Protein AF-A0A821QNG4-F1 (afdb_monomer_lite)

Secondary structure (DSSP, 8-state):
----------TT-PPPP------S---PPP-------TT-S--SSPPP--SPBPHHHHBTTGGGSPB-HHHHHHHHHTT--B-HHHHHHHHHHHHHHHHHS-SS--PPSSPPP----TT-GGG-

Foldseek 3Di:
DDDDDDDDDDPDPDDDDDDDDDDDDPPPPDPQPPPDDPDDPDPPDDAARPDAQEQVNQAVVGLVGDGDVVSVLVNVVSVHHHDPVRVVSVVVVVVVVVVVDDPDDDDDPPDDDDDDPPPVSVVD

Sequence (124 aa):
MDSNIQWYFNPYDQVQPLRQNENPQQYQPIPVVSQPPSNRVCEDIPYPIVHKLLLNDLFDFGYEGAPNIDRLVYHLNNEGRLAEETWRHLLSQAKIIFCQEPNIIFLPRGCTIVGDIHGQYYDL

Structure (mmCIF, N/CA/C/O backbone):
data_AF-A0A821QNG4-F1
#
_entry.id   AF-A0A821QNG4-F1
#
loop_
_atom_site.group_PDB
_atom_site.id
_atom_site.type_symbol
_atom_site.label_atom_id
_atom_site.label_alt_id
_atom_site.label_comp_id
_atom_site.label_asym_id
_atom_site.label_entity_id
_atom_site.label_seq_id
_atom_site.pdbx_PDB_ins_code
_atom_site.Cartn_x
_atom_site.Cartn_y
_atom_site.Cartn_z
_atom_site.occupancy
_atom_site.B_iso_or_equiv
_atom_site.auth_seq_id
_atom_site.auth_comp_id
_atom_site.auth_asym_id
_atom_site.auth_atom_id
_atom_site.pdbx_PDB_model_num
ATOM 1 N N . MET A 1 1 ? -38.079 -6.258 -34.630 1.00 38.28 1 MET A N 1
ATOM 2 C CA . MET A 1 1 ? -37.372 -6.181 -35.920 1.00 38.28 1 MET A CA 1
ATOM 3 C C . MET A 1 1 ? -35.939 -5.898 -35.573 1.00 38.28 1 MET A C 1
ATOM 5 O O . MET A 1 1 ? -35.620 -4.796 -35.148 1.00 38.28 1 MET A O 1
ATOM 9 N N . ASP A 1 2 ? -35.165 -6.970 -35.582 1.00 38.41 2 ASP A N 1
ATOM 10 C CA . ASP A 1 2 ? -33.782 -7.002 -35.152 1.00 38.41 2 ASP A CA 1
ATOM 11 C C . ASP A 1 2 ? -32.907 -6.164 -36.073 1.00 38.41 2 ASP A C 1
ATOM 13 O O . ASP A 1 2 ? -33.009 -6.245 -37.296 1.00 38.41 2 ASP A O 1
ATOM 17 N N . SER A 1 3 ? -31.978 -5.434 -35.474 1.00 38.03 3 SER A N 1
ATOM 18 C CA . SER A 1 3 ? -30.745 -5.071 -36.155 1.00 38.03 3 SER A CA 1
ATOM 19 C C . SER A 1 3 ? -29.614 -5.070 -35.137 1.00 38.03 3 SER A C 1
ATOM 21 O O . SER A 1 3 ? -29.418 -4.119 -34.384 1.00 38.03 3 SER A O 1
ATOM 23 N N . ASN A 1 4 ? -28.930 -6.217 -35.123 1.00 40.50 4 ASN A N 1
ATOM 24 C CA . ASN A 1 4 ? -27.607 -6.471 -34.569 1.00 40.50 4 ASN A CA 1
ATOM 25 C C . ASN A 1 4 ? -26.683 -5.255 -34.706 1.00 40.50 4 ASN A C 1
ATOM 27 O O . ASN A 1 4 ? -26.323 -4.884 -35.822 1.00 40.50 4 ASN A O 1
ATOM 31 N N . ILE A 1 5 ? -26.222 -4.710 -33.581 1.00 41.03 5 ILE A N 1
ATOM 32 C CA . ILE A 1 5 ? -25.003 -3.901 -33.553 1.00 41.03 5 ILE A CA 1
ATOM 33 C C . ILE A 1 5 ? -23.891 -4.825 -33.069 1.00 41.03 5 ILE A C 1
ATOM 35 O O . ILE A 1 5 ? -23.779 -5.150 -31.889 1.00 41.03 5 ILE A O 1
ATOM 39 N N . GLN A 1 6 ? -23.111 -5.307 -34.031 1.00 31.39 6 GLN A N 1
ATOM 40 C CA . GLN A 1 6 ? -21.822 -5.938 -33.794 1.00 31.39 6 GLN A CA 1
ATOM 41 C C . GLN A 1 6 ? -20.848 -4.858 -33.312 1.00 31.39 6 GLN A C 1
ATOM 43 O O . GLN A 1 6 ? -20.509 -3.946 -34.065 1.00 31.39 6 GLN A O 1
ATOM 48 N N . TRP A 1 7 ? -20.395 -4.961 -32.065 1.00 33.06 7 TRP A N 1
ATOM 49 C CA . TRP A 1 7 ? -19.284 -4.158 -31.567 1.00 33.06 7 TRP A CA 1
ATOM 50 C C . TRP A 1 7 ? -17.980 -4.720 -32.134 1.00 33.06 7 TRP A C 1
ATOM 52 O O . TRP A 1 7 ? -17.478 -5.733 -31.651 1.00 33.06 7 TRP A O 1
ATOM 62 N N . TYR A 1 8 ? -17.443 -4.085 -33.174 1.00 36.09 8 TYR A N 1
ATOM 63 C CA . TYR A 1 8 ? -16.059 -4.304 -33.583 1.00 36.09 8 TYR A CA 1
ATOM 64 C C . TYR A 1 8 ? -15.187 -3.315 -32.806 1.00 36.09 8 TYR A C 1
ATOM 66 O O . TYR A 1 8 ? -15.338 -2.105 -32.960 1.00 36.09 8 TYR A O 1
ATOM 74 N N . PHE A 1 9 ? -14.317 -3.818 -31.933 1.00 39.19 9 PHE A N 1
ATOM 75 C CA . PHE A 1 9 ? -13.365 -2.996 -31.189 1.00 39.19 9 PHE A CA 1
ATOM 76 C C . PHE A 1 9 ? -12.080 -2.899 -32.019 1.00 39.19 9 PHE A C 1
ATOM 78 O O . PHE A 1 9 ? -11.385 -3.901 -32.192 1.00 39.19 9 PHE A O 1
ATOM 85 N N . ASN A 1 10 ? -11.793 -1.726 -32.589 1.00 37.56 10 ASN A N 1
ATOM 86 C CA . ASN A 1 10 ? -10.550 -1.477 -33.316 1.00 37.56 10 ASN A CA 1
ATOM 87 C C . ASN A 1 10 ? -9.511 -0.868 -32.355 1.00 37.56 10 ASN A C 1
ATOM 89 O O . ASN A 1 10 ? -9.702 0.260 -31.904 1.00 37.56 10 ASN A O 1
ATOM 93 N N . PRO A 1 11 ? -8.405 -1.561 -32.034 1.00 39.69 11 PRO A N 1
ATOM 94 C CA . PRO A 1 11 ? -7.433 -1.095 -31.042 1.00 39.69 11 PRO A CA 1
ATOM 95 C C . PRO A 1 11 ? -6.539 0.070 -31.521 1.00 39.69 11 PRO A C 1
ATOM 97 O O . PRO A 1 11 ? -5.605 0.441 -30.815 1.00 39.69 11 PRO A O 1
ATOM 100 N N . TYR A 1 12 ? -6.812 0.662 -32.691 1.00 38.59 12 TYR A N 1
ATOM 101 C CA . TYR A 1 12 ? -6.007 1.737 -33.286 1.00 38.59 12 TYR A CA 1
ATOM 102 C C . TYR A 1 12 ? -6.779 3.022 -33.617 1.00 38.59 12 TYR A C 1
ATOM 104 O O . TYR A 1 12 ? -6.246 3.870 -34.334 1.00 38.59 12 TYR A O 1
ATOM 112 N N . ASP A 1 13 ? -8.004 3.211 -33.119 1.00 43.47 13 ASP A N 1
ATOM 113 C CA . ASP A 1 13 ? -8.746 4.446 -33.399 1.00 43.47 13 ASP A CA 1
ATOM 114 C C . ASP A 1 13 ? -8.096 5.654 -32.693 1.00 43.47 13 ASP A C 1
ATOM 116 O O . ASP A 1 13 ? -8.233 5.885 -31.491 1.00 43.47 13 ASP A O 1
ATOM 120 N N . GLN A 1 14 ? -7.337 6.423 -33.476 1.00 39.84 14 GLN A N 1
ATOM 121 C CA . GLN A 1 14 ? -6.655 7.649 -33.073 1.00 39.84 14 GLN A CA 1
ATOM 122 C C . GLN A 1 14 ? -7.669 8.783 -32.873 1.00 39.84 14 GLN A C 1
ATOM 124 O O . GLN A 1 14 ? -8.343 9.212 -33.810 1.00 39.84 14 GLN A O 1
ATOM 129 N N . VAL A 1 15 ? -7.759 9.301 -31.648 1.00 39.62 15 VAL A N 1
ATOM 130 C CA . VAL A 1 15 ? -8.673 10.393 -31.286 1.00 39.62 15 VAL A CA 1
ATOM 131 C C . VAL A 1 15 ? -8.148 11.732 -31.832 1.00 39.62 15 VAL A C 1
ATOM 133 O O . VAL A 1 15 ? -7.033 12.138 -31.508 1.00 39.62 15 VAL A O 1
ATOM 136 N N . GLN A 1 16 ? -8.952 12.440 -32.634 1.00 32.41 16 GLN A N 1
ATOM 137 C CA . GLN A 1 16 ? -8.712 13.838 -33.044 1.00 32.41 16 GLN A CA 1
ATOM 138 C C . GLN A 1 16 ? -9.529 14.807 -32.155 1.00 32.41 16 GLN A C 1
ATOM 140 O O . GLN A 1 16 ? -10.669 14.474 -31.824 1.00 32.41 16 GLN A O 1
ATOM 145 N N . PRO A 1 17 ? -9.026 16.007 -31.788 1.00 38.66 17 PRO A N 1
ATOM 146 C CA . PRO A 1 17 ? -9.736 16.953 -30.911 1.00 38.66 17 PRO A CA 1
ATOM 147 C C . PRO A 1 17 ? -10.344 18.116 -31.757 1.00 38.66 17 PRO A C 1
ATOM 149 O O . PRO A 1 17 ? -10.032 18.237 -32.936 1.00 38.66 17 PRO A O 1
ATOM 152 N N . LEU A 1 18 ? -11.247 19.023 -31.352 1.00 37.75 18 LEU A N 1
ATOM 153 C CA . LEU A 1 18 ? -11.639 19.679 -30.094 1.00 37.75 18 LEU A CA 1
ATOM 154 C C . LEU A 1 18 ? -13.072 20.250 -30.249 1.00 37.75 18 LEU A C 1
ATOM 156 O O . LEU A 1 18 ? -13.416 20.686 -31.350 1.00 37.75 18 LEU A O 1
ATOM 160 N N . ARG A 1 19 ? -13.810 20.473 -29.145 1.00 32.72 19 ARG A N 1
ATOM 161 C CA . ARG A 1 19 ? -14.538 21.746 -28.926 1.00 32.72 19 ARG A CA 1
ATOM 162 C C . ARG A 1 19 ? -14.486 22.197 -27.466 1.00 32.72 19 ARG A C 1
ATOM 164 O O . ARG A 1 19 ? -14.544 21.395 -26.545 1.00 32.72 19 ARG A O 1
ATOM 171 N N . GLN A 1 20 ? -14.286 23.505 -27.334 1.00 39.31 20 GLN A N 1
ATOM 172 C CA . GLN A 1 20 ? -13.943 24.262 -26.137 1.00 39.31 20 GLN A CA 1
ATOM 173 C C . GLN A 1 20 ? -15.156 24.450 -25.219 1.00 39.31 20 GLN A C 1
ATOM 175 O O . GLN A 1 20 ? -16.241 24.745 -25.718 1.00 39.31 20 GLN A O 1
ATOM 180 N N . ASN A 1 21 ? -14.931 24.359 -23.904 1.00 39.19 21 ASN A N 1
ATOM 181 C CA . ASN A 1 21 ? -15.215 25.396 -22.896 1.00 39.19 21 ASN A CA 1
ATOM 182 C C . ASN A 1 21 ? -15.551 24.749 -21.549 1.00 39.19 21 ASN A C 1
ATOM 184 O O . ASN A 1 21 ? -16.613 24.159 -21.417 1.00 39.19 21 ASN A O 1
ATOM 188 N N . GLU A 1 22 ? -14.621 24.880 -20.595 1.00 36.31 22 GLU A N 1
ATOM 189 C CA . GLU A 1 22 ? -14.798 25.142 -19.153 1.00 36.31 22 GLU A CA 1
ATOM 190 C C . GLU A 1 22 ? -13.526 24.685 -18.417 1.00 36.31 22 GLU A C 1
ATOM 192 O O . GLU A 1 22 ? -13.139 23.521 -18.458 1.00 36.31 22 GLU A O 1
ATOM 197 N N . ASN A 1 23 ? -12.815 25.639 -17.809 1.00 43.25 23 ASN A N 1
ATOM 198 C CA . ASN A 1 23 ? -11.629 25.372 -16.996 1.00 43.25 23 ASN A CA 1
ATOM 199 C C . ASN A 1 23 ? -12.054 24.862 -15.612 1.00 43.25 23 ASN A C 1
ATOM 201 O O . ASN A 1 23 ? -12.664 25.613 -14.851 1.00 43.25 23 ASN A O 1
ATOM 205 N N . PRO A 1 24 ? -11.620 23.653 -15.245 1.00 33.72 24 PRO A N 1
ATOM 206 C CA . PRO A 1 24 ? -10.929 23.457 -13.977 1.00 33.72 24 PRO A CA 1
ATOM 207 C C . PRO A 1 24 ? -9.615 22.707 -14.229 1.00 33.72 24 PRO A C 1
ATOM 209 O O . PRO A 1 24 ? -9.614 21.697 -14.921 1.00 33.72 24 PRO A O 1
ATOM 212 N N . GLN A 1 25 ? -8.508 23.266 -13.722 1.00 36.00 25 GLN A N 1
ATOM 213 C CA . GLN A 1 25 ? -7.152 22.690 -13.646 1.00 36.00 25 GLN A CA 1
ATOM 214 C C . GLN A 1 25 ? -6.966 21.407 -14.472 1.00 36.00 25 GLN A C 1
ATOM 216 O O . GLN A 1 25 ? -7.218 20.302 -13.997 1.00 36.00 25 GLN A O 1
ATOM 221 N N . GLN A 1 26 ? -6.546 21.569 -15.729 1.00 29.89 26 GLN A N 1
ATOM 222 C CA . GLN A 1 26 ? -6.179 20.442 -16.575 1.00 29.89 26 GLN A CA 1
ATOM 223 C C . GLN A 1 26 ? -5.128 19.611 -15.838 1.00 29.89 26 GLN A C 1
ATOM 225 O O . GLN A 1 26 ? -4.007 20.085 -15.644 1.00 29.89 26 GLN A O 1
ATOM 230 N N . TYR A 1 27 ? -5.475 18.383 -15.448 1.00 40.25 27 TYR A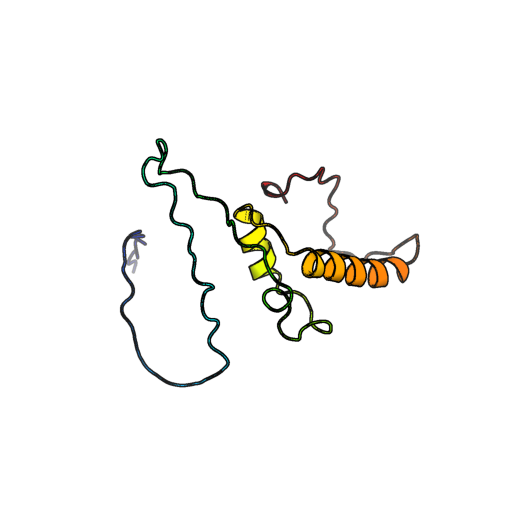 N 1
ATOM 231 C CA . TYR A 1 27 ? -4.480 17.372 -15.126 1.00 40.25 27 TYR A CA 1
ATOM 232 C C . TYR A 1 27 ? -3.577 17.253 -16.351 1.00 40.25 27 TYR A C 1
ATOM 234 O O . TYR A 1 27 ? -3.948 16.666 -17.367 1.00 40.25 27 TYR A O 1
ATOM 242 N N . GLN A 1 28 ? -2.406 17.879 -16.281 1.00 31.73 28 GLN A N 1
ATOM 243 C CA . GLN A 1 28 ? -1.333 17.589 -17.209 1.00 31.73 28 GLN A CA 1
ATOM 244 C C . GLN A 1 28 ? -0.979 16.126 -16.934 1.00 31.73 28 GLN A C 1
ATOM 246 O O . GLN A 1 28 ? -0.611 15.819 -15.793 1.00 31.73 28 GLN A O 1
ATOM 251 N N . PRO A 1 29 ? -1.120 15.201 -17.901 1.00 38.66 29 PRO A N 1
ATOM 252 C CA . PRO A 1 29 ? -0.524 13.891 -17.721 1.00 38.66 29 PRO A CA 1
ATOM 253 C C . PRO A 1 29 ? 0.953 14.143 -17.420 1.00 38.66 29 PRO A C 1
ATOM 255 O O . PRO A 1 29 ? 1.616 14.869 -18.167 1.00 38.66 29 PRO A O 1
ATOM 258 N N . ILE A 1 30 ? 1.446 13.625 -16.287 1.00 43.25 30 ILE A N 1
ATOM 259 C CA . ILE A 1 30 ? 2.876 13.686 -15.964 1.00 43.25 30 ILE A CA 1
ATOM 260 C C . ILE A 1 30 ? 3.613 13.251 -17.235 1.00 43.25 30 ILE A C 1
ATOM 262 O O . ILE A 1 30 ? 3.232 12.219 -17.795 1.00 43.25 30 ILE A O 1
ATOM 266 N N . PRO A 1 31 ? 4.617 14.005 -17.726 1.00 40.38 31 PRO A N 1
ATOM 267 C CA . PRO A 1 31 ? 5.356 13.605 -18.909 1.00 40.38 31 PRO A CA 1
ATOM 268 C C . PRO A 1 31 ? 5.944 12.218 -18.652 1.00 40.38 31 PRO A C 1
ATOM 270 O O . PRO A 1 31 ? 6.876 12.047 -17.864 1.00 40.38 31 PRO A O 1
ATOM 273 N N . VAL A 1 32 ? 5.345 11.215 -19.295 1.00 50.25 32 VAL A N 1
ATOM 274 C CA . VAL A 1 32 ? 5.767 9.820 -19.253 1.00 50.25 32 VAL A CA 1
ATOM 275 C C . VAL A 1 32 ? 7.066 9.743 -20.044 1.00 50.25 32 VAL A C 1
ATOM 277 O O . VAL A 1 32 ? 7.092 9.377 -21.213 1.00 50.25 32 VAL A O 1
ATOM 280 N N . VAL A 1 33 ? 8.182 10.131 -19.430 1.00 49.44 33 VAL A N 1
ATOM 281 C CA . VAL A 1 33 ? 9.503 9.809 -19.975 1.00 49.44 33 VAL A CA 1
ATOM 282 C C . VAL A 1 33 ? 9.854 8.404 -19.497 1.00 49.44 33 VAL A C 1
ATOM 284 O O . VAL A 1 33 ? 10.751 8.190 -18.689 1.00 49.44 33 VAL A O 1
ATOM 287 N N . SER A 1 34 ? 9.084 7.432 -19.980 1.00 55.66 34 SER A N 1
ATOM 288 C CA . SER A 1 34 ? 9.457 6.023 -20.004 1.00 55.66 34 SER A CA 1
ATOM 289 C C . SER A 1 34 ? 9.917 5.715 -21.422 1.00 55.66 34 SER A C 1
ATOM 291 O O . SER A 1 34 ? 9.191 5.100 -22.199 1.00 55.66 34 SER A O 1
ATOM 293 N N . GLN A 1 35 ? 11.092 6.202 -21.818 1.00 56.28 35 GLN A N 1
ATOM 294 C CA . GLN A 1 35 ? 11.697 5.616 -23.008 1.00 56.28 35 GLN A CA 1
ATOM 295 C C . GLN A 1 35 ? 12.361 4.311 -22.566 1.00 56.28 35 GLN A C 1
ATOM 297 O O . GLN A 1 35 ? 13.317 4.369 -21.785 1.00 56.28 35 GLN A O 1
ATOM 302 N N . PRO A 1 36 ? 11.839 3.138 -22.977 1.00 58.78 36 PRO A N 1
ATOM 303 C CA . PRO A 1 36 ? 12.549 1.893 -22.746 1.00 58.78 36 PRO A CA 1
ATOM 304 C C . PRO A 1 36 ? 13.931 1.999 -23.408 1.00 58.78 36 PRO A C 1
ATOM 306 O O . PRO A 1 36 ? 14.078 2.707 -24.411 1.00 58.78 36 PRO A O 1
ATOM 309 N N . PRO A 1 37 ? 14.964 1.324 -22.877 1.00 62.91 37 PRO A N 1
ATOM 310 C CA . PRO A 1 37 ? 16.235 1.245 -23.580 1.00 62.91 37 PRO A CA 1
ATOM 311 C C . PRO A 1 37 ? 15.971 0.716 -24.993 1.00 62.91 37 PRO A C 1
ATOM 313 O O . PRO A 1 37 ? 15.273 -0.283 -25.160 1.00 62.91 37 PRO A O 1
ATOM 316 N N . SER A 1 38 ? 16.530 1.388 -25.999 1.00 66.56 38 SER A N 1
ATOM 317 C CA . SER A 1 38 ? 16.243 1.181 -27.428 1.00 66.56 38 SER A CA 1
ATOM 318 C C . SER A 1 38 ? 16.530 -0.234 -27.959 1.00 66.56 38 SER A C 1
ATOM 320 O O . SER A 1 38 ? 16.193 -0.525 -29.098 1.00 66.56 38 SER A O 1
ATOM 322 N N . ASN A 1 39 ? 17.105 -1.117 -27.134 1.00 79.94 39 ASN A N 1
ATOM 323 C CA . ASN A 1 39 ? 17.489 -2.493 -27.459 1.00 79.94 39 ASN A CA 1
ATOM 324 C C . ASN A 1 39 ? 16.777 -3.540 -26.581 1.00 79.94 39 ASN A C 1
ATOM 326 O O . ASN A 1 39 ? 17.380 -4.544 -26.188 1.00 79.94 39 ASN A O 1
ATOM 330 N N . ARG A 1 40 ? 15.518 -3.315 -26.193 1.00 81.81 40 ARG A N 1
ATOM 331 C CA . ARG A 1 40 ? 14.778 -4.321 -25.422 1.00 81.81 40 ARG A CA 1
ATOM 332 C C . ARG A 1 40 ? 14.432 -5.522 -26.305 1.00 81.81 40 ARG A C 1
ATOM 334 O O . ARG A 1 40 ? 13.837 -5.370 -27.356 1.00 81.81 40 ARG A O 1
ATOM 341 N N . VAL A 1 41 ? 14.761 -6.724 -25.836 1.00 86.44 41 VAL A N 1
ATOM 342 C CA . VAL A 1 41 ? 14.508 -7.975 -26.578 1.00 86.44 41 VAL A CA 1
ATOM 343 C C . VAL A 1 41 ? 13.024 -8.362 -26.595 1.00 86.44 41 VAL A C 1
ATOM 345 O O . VAL A 1 41 ? 12.561 -8.977 -27.546 1.00 86.44 41 VAL A O 1
ATOM 348 N N . CYS A 1 42 ? 12.277 -8.022 -25.542 1.00 82.81 42 CYS A N 1
ATOM 349 C CA . CYS A 1 42 ? 10.853 -8.327 -25.420 1.00 82.81 42 CYS A CA 1
ATOM 350 C C . CYS A 1 42 ? 10.059 -7.028 -25.287 1.00 82.81 42 CYS A C 1
ATOM 352 O O . CYS A 1 42 ? 10.024 -6.425 -24.214 1.00 82.81 42 CYS A O 1
ATOM 354 N N . GLU A 1 43 ? 9.478 -6.576 -26.393 1.00 82.38 43 GLU A N 1
ATOM 355 C CA . GLU A 1 43 ? 8.763 -5.298 -26.474 1.00 82.38 43 GLU A CA 1
ATOM 356 C C . GLU A 1 43 ? 7.341 -5.376 -25.898 1.00 82.38 43 GLU A C 1
ATOM 358 O O . GLU A 1 43 ? 6.863 -4.383 -25.356 1.00 82.38 43 GLU A O 1
ATOM 363 N N . ASP A 1 44 ? 6.715 -6.559 -25.917 1.00 86.81 44 ASP A N 1
ATOM 364 C CA . ASP A 1 44 ? 5.304 -6.760 -25.542 1.00 86.81 44 ASP A CA 1
ATOM 365 C C . ASP A 1 44 ? 5.013 -6.617 -24.040 1.00 86.81 44 ASP A C 1
ATOM 367 O O . ASP A 1 44 ? 3.872 -6.408 -23.630 1.00 86.81 44 ASP A O 1
ATOM 371 N N . ILE A 1 45 ? 6.031 -6.752 -23.191 1.00 87.44 45 ILE A N 1
ATOM 372 C CA . ILE A 1 45 ? 5.867 -6.616 -21.740 1.00 87.44 45 ILE A CA 1
ATOM 373 C C . ILE A 1 45 ? 5.824 -5.117 -21.418 1.00 87.44 45 ILE A C 1
ATOM 375 O O . ILE A 1 45 ? 6.722 -4.404 -21.843 1.00 87.44 45 ILE A O 1
ATOM 379 N N . PRO A 1 46 ? 4.875 -4.579 -20.645 1.00 87.19 46 PRO A N 1
ATOM 380 C CA . PRO A 1 46 ? 4.899 -3.161 -20.286 1.00 87.19 46 PRO A CA 1
ATOM 381 C C . PRO A 1 46 ? 6.165 -2.790 -19.493 1.00 87.19 46 PRO A C 1
ATOM 383 O O . PRO A 1 46 ? 6.829 -3.642 -18.899 1.00 87.19 46 PRO A O 1
ATOM 386 N N . TYR A 1 47 ? 6.553 -1.516 -19.534 1.00 86.38 47 TYR A N 1
ATOM 387 C CA . TYR A 1 47 ? 7.677 -1.007 -18.747 1.00 86.38 47 TYR A CA 1
ATOM 388 C C . TYR A 1 47 ? 7.159 -0.423 -17.425 1.00 86.38 47 TYR A C 1
ATOM 390 O O . TYR 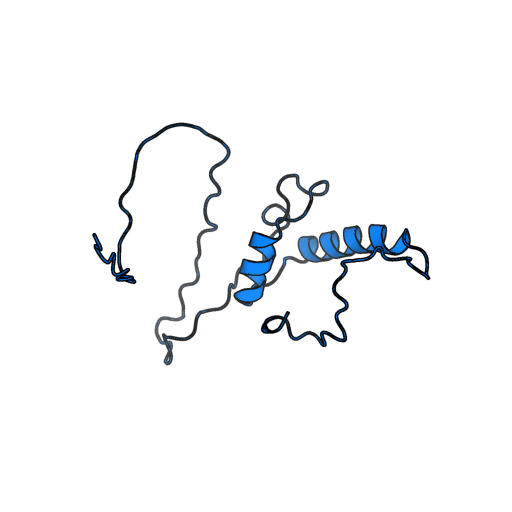A 1 47 ? 6.151 0.288 -17.455 1.00 86.38 47 TYR A O 1
ATOM 398 N N . PRO A 1 48 ? 7.825 -0.679 -16.285 1.00 91.31 48 PRO A N 1
ATOM 399 C CA . PRO A 1 48 ? 7.388 -0.152 -15.000 1.00 91.31 48 PRO A CA 1
ATOM 400 C C . PRO A 1 48 ? 7.427 1.376 -14.964 1.00 91.31 48 PRO A C 1
ATOM 402 O O . PRO A 1 48 ? 8.274 2.023 -15.591 1.00 91.31 48 PRO A O 1
ATOM 405 N N . ILE A 1 49 ? 6.559 1.972 -14.148 1.00 90.62 49 ILE A N 1
ATOM 406 C CA . ILE A 1 49 ? 6.625 3.404 -13.873 1.00 90.62 49 ILE A CA 1
ATOM 407 C C . ILE A 1 49 ? 7.857 3.701 -13.006 1.00 90.62 49 ILE A C 1
ATOM 409 O O . ILE A 1 49 ? 7.940 3.338 -11.835 1.00 90.62 49 ILE A O 1
ATOM 413 N N . VAL A 1 50 ? 8.829 4.412 -13.583 1.00 90.25 50 VAL A N 1
ATOM 414 C CA . VAL A 1 50 ? 10.099 4.735 -12.903 1.00 90.25 50 VAL A CA 1
ATOM 415 C C . VAL A 1 50 ? 9.959 5.910 -11.944 1.00 90.25 50 VAL A C 1
ATOM 417 O O . VAL A 1 50 ? 10.616 5.953 -10.901 1.00 90.25 50 VAL A O 1
ATOM 420 N N . HIS A 1 51 ? 9.133 6.895 -12.304 1.00 90.75 51 HIS A N 1
ATOM 421 C CA . HIS A 1 51 ? 8.971 8.086 -11.485 1.00 90.75 51 HIS A CA 1
ATOM 422 C C . HIS A 1 51 ? 8.200 7.748 -10.210 1.00 90.75 51 HIS A C 1
ATOM 424 O O . HIS A 1 51 ? 7.256 6.958 -10.208 1.00 90.75 51 HIS A O 1
ATOM 430 N N . LYS A 1 52 ? 8.619 8.355 -9.101 1.00 94.81 52 LYS A N 1
ATOM 431 C CA . LYS A 1 52 ? 7.930 8.168 -7.829 1.00 94.81 52 LYS A CA 1
ATOM 432 C C . LYS A 1 52 ? 6.686 9.051 -7.779 1.00 94.81 52 LYS A C 1
ATOM 434 O O . LYS A 1 52 ? 6.776 10.225 -8.122 1.00 94.81 52 LYS A O 1
ATOM 439 N N . LEU A 1 53 ? 5.565 8.505 -7.312 1.00 94.62 53 LEU A N 1
ATOM 440 C CA . LEU A 1 53 ? 4.336 9.265 -7.095 1.00 94.62 53 LEU A CA 1
ATOM 441 C C . LEU A 1 53 ? 4.546 10.246 -5.937 1.00 94.62 53 LEU A C 1
ATOM 443 O O . LEU A 1 53 ? 4.893 9.822 -4.829 1.00 94.62 53 LEU A O 1
ATOM 447 N N . LEU A 1 54 ? 4.388 11.542 -6.210 1.00 94.81 54 LEU A N 1
ATOM 448 C CA . LEU A 1 54 ? 4.617 12.612 -5.241 1.00 94.81 54 LEU A CA 1
ATOM 449 C C . LEU A 1 54 ? 3.365 12.889 -4.404 1.00 94.81 54 LEU A C 1
ATOM 451 O O . LEU A 1 54 ? 2.272 12.403 -4.683 1.00 94.81 54 LEU A O 1
ATOM 455 N N . LEU A 1 55 ? 3.526 13.677 -3.341 1.00 92.12 55 LEU A N 1
ATOM 456 C CA . LEU A 1 55 ? 2.428 14.024 -2.442 1.00 92.12 55 LEU A CA 1
ATOM 457 C C . LEU A 1 55 ? 1.333 14.812 -3.173 1.00 92.12 55 LEU A C 1
ATOM 459 O O . LEU A 1 55 ? 0.178 14.408 -3.149 1.00 92.12 55 LEU A O 1
ATOM 463 N N . ASN A 1 56 ? 1.716 15.874 -3.884 1.00 91.00 56 ASN A N 1
ATOM 464 C CA . ASN A 1 56 ? 0.786 16.728 -4.636 1.00 91.00 56 ASN A CA 1
ATOM 465 C C . ASN A 1 56 ? 0.126 16.001 -5.814 1.00 91.00 56 ASN A C 1
ATOM 467 O O . ASN A 1 56 ? -0.877 16.462 -6.343 1.00 91.00 56 ASN A O 1
ATOM 471 N N . ASP A 1 57 ? 0.710 14.883 -6.243 1.00 90.62 57 ASP A N 1
ATOM 472 C CA . ASP A 1 57 ? 0.112 14.034 -7.259 1.00 90.62 57 ASP A CA 1
ATOM 473 C C . ASP A 1 57 ? -0.990 13.152 -6.665 1.00 90.62 57 ASP A C 1
ATOM 475 O O . ASP A 1 57 ? -2.028 12.945 -7.286 1.00 90.62 57 ASP A O 1
ATOM 479 N N . LEU A 1 58 ? -0.775 12.615 -5.466 1.00 92.44 58 LEU A N 1
ATOM 480 C CA . LEU A 1 58 ? -1.737 11.715 -4.840 1.00 92.44 58 LEU A CA 1
ATOM 481 C C . LEU A 1 58 ? -2.863 12.458 -4.106 1.00 92.44 58 LEU A C 1
ATOM 483 O O . LEU A 1 58 ? -3.972 11.940 -4.035 1.00 92.44 58 LEU A O 1
ATOM 487 N N . PHE A 1 59 ? -2.595 13.640 -3.555 1.00 92.44 59 PHE A N 1
ATOM 488 C CA . PHE A 1 59 ? -3.540 14.374 -2.719 1.00 92.44 59 PHE A CA 1
ATOM 489 C C . PHE A 1 59 ? -3.903 15.728 -3.344 1.00 92.44 59 PHE A C 1
ATOM 491 O O . PHE A 1 59 ? -3.077 16.642 -3.370 1.00 92.44 59 PHE A O 1
ATOM 498 N N . ASP A 1 60 ? -5.158 15.882 -3.781 1.00 81.94 60 ASP A N 1
ATOM 499 C CA . ASP A 1 60 ? -5.632 17.089 -4.486 1.00 81.94 60 ASP A CA 1
ATOM 500 C C . ASP A 1 60 ? -5.608 18.359 -3.607 1.00 81.94 60 ASP A C 1
ATOM 502 O O . ASP A 1 60 ? -5.436 19.469 -4.109 1.00 81.94 60 ASP A O 1
ATOM 506 N N . PHE A 1 61 ? -5.730 18.205 -2.283 1.00 79.50 61 PHE A N 1
ATOM 507 C CA . PHE A 1 61 ? -5.701 19.301 -1.298 1.00 79.50 61 PHE A CA 1
ATOM 508 C C . PHE A 1 61 ? -4.475 19.232 -0.373 1.00 79.50 61 PHE A C 1
ATOM 510 O O . PHE A 1 61 ? -4.523 19.657 0.783 1.00 79.50 61 PHE A O 1
ATOM 517 N N . GLY A 1 62 ? -3.368 18.660 -0.856 1.00 74.38 62 GLY A N 1
ATOM 518 C CA . GLY A 1 62 ? -2.167 18.451 -0.049 1.00 74.38 62 GLY A CA 1
ATOM 519 C C . GLY A 1 62 ? -2.441 17.564 1.171 1.00 74.38 62 GLY A C 1
ATOM 520 O O . GLY A 1 62 ? -3.153 16.571 1.088 1.00 74.38 62 GLY A O 1
ATOM 521 N N . TYR A 1 63 ? -1.884 17.925 2.324 1.00 75.38 63 TYR A N 1
ATOM 522 C CA . TYR A 1 63 ? -1.888 17.094 3.535 1.00 75.38 63 TYR A CA 1
ATOM 523 C C . TYR A 1 63 ? -3.259 16.869 4.202 1.00 75.38 63 TYR A C 1
ATOM 525 O O . TYR A 1 63 ? -3.382 16.000 5.068 1.00 75.38 63 TYR A O 1
ATOM 533 N N . GLU A 1 64 ? -4.272 17.656 3.841 1.00 75.75 64 GLU A N 1
ATOM 534 C CA . GLU A 1 64 ? -5.611 17.606 4.449 1.00 75.75 64 GLU A CA 1
ATOM 535 C C . GLU A 1 64 ? -6.630 16.852 3.579 1.00 75.75 64 GLU A C 1
ATOM 537 O O . GLU A 1 64 ? -7.757 16.604 4.006 1.00 75.75 64 GLU A O 1
ATOM 542 N N . GLY A 1 65 ? -6.241 16.483 2.355 1.00 82.81 65 GLY A N 1
ATOM 543 C CA . GLY A 1 65 ? -7.103 15.785 1.411 1.00 82.81 65 GLY A CA 1
ATOM 544 C C . GLY A 1 65 ? -7.162 14.275 1.635 1.00 82.81 65 GLY A C 1
ATOM 545 O O . GLY A 1 65 ? -6.272 13.670 2.237 1.00 82.81 65 GLY A O 1
ATOM 546 N N . ALA A 1 66 ? -8.200 13.655 1.072 1.00 89.25 66 ALA A N 1
ATOM 547 C CA . ALA A 1 66 ? -8.203 12.218 0.833 1.00 89.25 66 ALA A CA 1
ATOM 548 C C . ALA A 1 66 ? -7.282 11.887 -0.360 1.00 89.25 66 ALA A C 1
ATOM 550 O O . ALA A 1 66 ? -7.196 12.683 -1.301 1.00 89.25 66 ALA A O 1
ATOM 551 N N . PRO A 1 67 ? -6.599 10.731 -0.349 1.00 94.25 67 PRO A N 1
ATOM 552 C CA . PRO A 1 67 ? -5.796 10.305 -1.485 1.00 94.25 67 PRO A CA 1
ATOM 553 C C . PRO A 1 67 ? -6.686 9.934 -2.678 1.00 94.25 67 PRO A C 1
ATOM 555 O O . PRO A 1 67 ? -7.731 9.301 -2.522 1.00 94.25 67 PRO A O 1
ATOM 558 N N . ASN A 1 68 ? -6.230 10.261 -3.883 1.00 93.81 68 ASN A N 1
ATOM 559 C CA . ASN A 1 68 ? -6.850 9.816 -5.122 1.00 93.81 68 ASN A CA 1
ATOM 560 C C . ASN A 1 68 ? -6.553 8.321 -5.348 1.00 93.81 68 ASN A C 1
ATOM 562 O O . ASN A 1 68 ? -5.448 7.936 -5.747 1.00 93.81 68 ASN A O 1
ATOM 566 N N . ILE A 1 69 ? -7.547 7.476 -5.058 1.00 94.12 69 ILE A N 1
ATOM 567 C CA . ILE A 1 69 ? -7.409 6.014 -5.089 1.00 94.12 69 ILE A CA 1
ATOM 568 C C . ILE A 1 69 ? -7.151 5.496 -6.504 1.00 94.12 69 ILE A C 1
ATOM 570 O O . ILE A 1 69 ? -6.262 4.667 -6.678 1.00 94.12 69 ILE A O 1
ATOM 574 N N . ASP A 1 70 ? -7.849 6.017 -7.513 1.00 93.69 70 ASP A N 1
ATOM 575 C CA . ASP A 1 70 ? -7.683 5.575 -8.903 1.00 93.69 70 ASP A CA 1
ATOM 576 C C . ASP A 1 70 ? -6.248 5.806 -9.388 1.00 93.69 70 ASP A C 1
ATOM 578 O O . ASP A 1 70 ? -5.633 4.935 -10.011 1.00 93.69 70 ASP A O 1
ATOM 582 N N . ARG A 1 71 ? -5.668 6.958 -9.029 1.00 93.19 71 ARG A N 1
ATOM 583 C CA . ARG A 1 71 ? -4.277 7.283 -9.355 1.00 93.19 71 ARG A CA 1
ATOM 584 C C . ARG A 1 71 ? -3.292 6.366 -8.635 1.00 93.19 71 ARG A C 1
ATOM 586 O O . ARG A 1 71 ? -2.309 5.940 -9.240 1.00 93.19 71 ARG A O 1
ATOM 593 N N . LEU A 1 72 ? -3.547 6.051 -7.364 1.00 95.19 72 LEU A N 1
ATOM 594 C CA . LEU A 1 72 ? -2.712 5.130 -6.595 1.00 95.19 72 LEU A CA 1
ATOM 595 C C . LEU A 1 72 ? -2.751 3.713 -7.177 1.00 95.19 72 LEU A C 1
ATOM 597 O O . LEU A 1 72 ? -1.696 3.111 -7.369 1.00 95.19 72 LEU A O 1
ATOM 601 N N . VAL A 1 73 ? -3.947 3.207 -7.489 1.00 95.62 73 VAL A N 1
ATOM 602 C CA . VAL A 1 73 ? -4.149 1.872 -8.068 1.00 95.62 73 VAL A CA 1
ATOM 603 C C . VAL A 1 73 ? -3.470 1.771 -9.427 1.00 95.62 73 VAL A C 1
ATOM 605 O O . VAL A 1 73 ? -2.680 0.857 -9.646 1.00 95.62 73 VAL A O 1
ATOM 608 N N . TYR A 1 74 ? -3.692 2.743 -10.316 1.00 95.25 74 TYR A N 1
ATOM 609 C CA . TYR A 1 74 ? -3.012 2.783 -11.610 1.00 95.25 74 TYR A CA 1
ATOM 610 C C . TYR A 1 74 ? -1.487 2.747 -11.452 1.00 95.25 74 TYR A C 1
ATOM 612 O O . TYR A 1 74 ? -0.805 1.994 -12.149 1.00 95.25 74 TYR A O 1
ATOM 620 N N . HIS A 1 75 ? -0.944 3.541 -10.525 1.00 95.56 75 HIS A N 1
ATOM 621 C CA . HIS A 1 75 ? 0.498 3.633 -10.320 1.00 95.56 75 HIS A CA 1
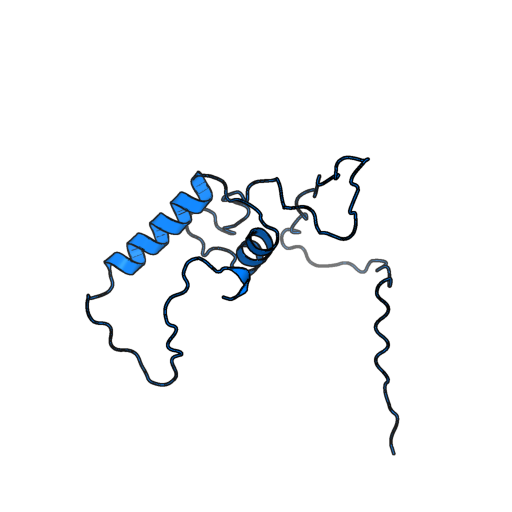ATOM 622 C C . HIS A 1 75 ? 1.094 2.323 -9.801 1.00 95.56 75 HIS A C 1
ATOM 624 O O . HIS A 1 75 ? 2.092 1.853 -10.342 1.00 95.56 75 HIS A O 1
ATOM 630 N N . LEU A 1 76 ? 0.474 1.711 -8.790 1.00 96.44 76 LEU A N 1
ATOM 631 C CA . LEU A 1 76 ? 0.938 0.452 -8.200 1.00 96.44 76 LEU A CA 1
ATOM 632 C C . LEU A 1 76 ? 0.786 -0.734 -9.161 1.00 96.44 76 LEU A C 1
ATOM 634 O O . LEU A 1 76 ? 1.692 -1.561 -9.240 1.00 96.44 76 LEU A O 1
ATOM 638 N N . ASN A 1 77 ? -0.300 -0.783 -9.940 1.00 96.06 77 ASN A N 1
ATOM 639 C CA . ASN A 1 77 ? -0.529 -1.829 -10.941 1.00 96.06 77 ASN A CA 1
ATOM 640 C C . ASN A 1 77 ? 0.493 -1.796 -12.088 1.00 96.06 77 ASN A C 1
ATOM 642 O O . ASN A 1 77 ? 0.726 -2.802 -12.746 1.00 96.06 77 ASN A O 1
ATOM 646 N N . ASN A 1 78 ? 1.124 -0.644 -12.315 1.00 95.12 78 ASN A N 1
ATOM 647 C CA . ASN A 1 78 ? 2.225 -0.490 -13.266 1.00 95.12 78 ASN A CA 1
ATOM 648 C C . ASN A 1 78 ? 3.593 -0.452 -12.557 1.00 95.12 78 ASN A C 1
ATOM 650 O O . ASN A 1 78 ? 4.528 0.203 -13.025 1.00 95.12 78 ASN A O 1
ATOM 654 N N . GLU A 1 79 ? 3.702 -1.129 -11.407 1.00 95.44 79 GLU A N 1
ATOM 655 C CA . GLU A 1 79 ? 4.930 -1.306 -10.615 1.00 95.44 79 GLU A CA 1
ATOM 656 C C . GLU A 1 79 ? 5.588 0.006 -10.144 1.00 95.44 79 GLU A C 1
ATOM 658 O O . GLU A 1 79 ? 6.768 0.054 -9.774 1.00 95.44 79 GLU A O 1
ATOM 663 N N . GLY A 1 80 ? 4.819 1.092 -10.138 1.00 94.69 80 GLY A N 1
ATOM 664 C CA . GLY A 1 80 ? 5.256 2.404 -9.708 1.00 94.69 80 GLY A CA 1
ATOM 665 C C . GLY A 1 80 ? 5.496 2.470 -8.203 1.00 94.69 80 GLY A C 1
ATOM 666 O O . GLY A 1 80 ? 4.840 1.818 -7.392 1.00 94.69 80 GLY A O 1
ATOM 667 N N . ARG A 1 81 ? 6.455 3.306 -7.798 1.00 96.56 81 ARG A N 1
ATOM 668 C CA . ARG A 1 81 ? 6.810 3.512 -6.383 1.00 96.56 81 ARG A CA 1
ATOM 669 C C . ARG A 1 81 ? 6.317 4.857 -5.874 1.00 96.56 81 ARG A C 1
ATOM 671 O O . ARG A 1 81 ? 6.175 5.796 -6.649 1.00 96.56 81 ARG A O 1
ATOM 678 N N . LEU A 1 82 ? 6.113 4.981 -4.568 1.00 96.62 82 LEU A N 1
ATOM 679 C CA . LEU A 1 82 ? 5.761 6.252 -3.934 1.00 96.62 82 LEU A CA 1
ATOM 680 C C . LEU A 1 82 ? 7.018 6.982 -3.448 1.00 96.62 82 LEU A C 1
ATOM 682 O O . LEU A 1 82 ? 8.020 6.357 -3.076 1.00 96.62 82 LEU A O 1
ATOM 686 N N . ALA A 1 83 ? 6.968 8.313 -3.434 1.00 96.56 83 ALA A N 1
ATOM 687 C CA . ALA A 1 83 ? 7.961 9.115 -2.734 1.00 96.56 83 ALA A CA 1
ATOM 688 C C . ALA A 1 83 ? 7.851 8.903 -1.219 1.00 96.56 83 ALA A C 1
ATOM 690 O O . ALA A 1 83 ? 6.809 8.499 -0.700 1.00 96.56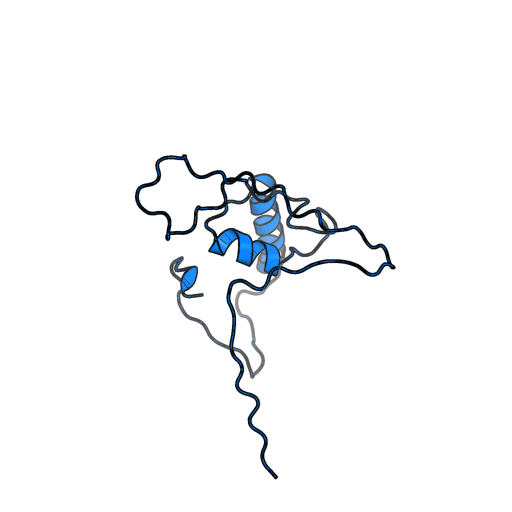 83 ALA A O 1
ATOM 691 N N . GLU A 1 84 ? 8.953 9.151 -0.509 1.00 96.50 84 GLU A N 1
ATOM 692 C CA . GLU A 1 84 ? 9.050 8.828 0.916 1.00 96.50 84 GLU A CA 1
ATOM 693 C C . GLU A 1 84 ? 8.043 9.590 1.774 1.00 96.50 84 GLU A C 1
ATOM 695 O O . GLU A 1 84 ? 7.358 9.017 2.616 1.00 96.50 84 GLU A O 1
ATOM 700 N N . GLU A 1 85 ? 7.923 10.882 1.498 1.00 95.12 85 GLU A N 1
ATOM 701 C CA . GLU A 1 85 ? 6.946 11.776 2.107 1.00 95.12 85 GLU A CA 1
ATOM 702 C C . GLU A 1 85 ? 5.506 11.300 1.864 1.00 95.12 85 GLU A C 1
ATOM 704 O O . GLU A 1 85 ? 4.707 11.258 2.797 1.00 95.12 85 GLU A O 1
ATOM 709 N N . THR A 1 86 ? 5.201 10.843 0.645 1.00 95.31 86 THR A N 1
ATOM 710 C CA . THR A 1 86 ? 3.862 10.407 0.229 1.00 95.31 86 THR A CA 1
ATOM 711 C C . THR A 1 86 ? 3.396 9.159 0.968 1.00 95.31 86 THR A C 1
ATOM 713 O O . THR A 1 86 ? 2.325 9.172 1.574 1.00 95.31 86 THR A O 1
ATOM 716 N N . TRP A 1 87 ? 4.187 8.076 0.959 1.00 95.62 87 TRP A N 1
ATOM 717 C CA . TRP A 1 87 ? 3.773 6.844 1.645 1.00 95.62 87 TRP A CA 1
ATOM 718 C C . TRP A 1 87 ? 3.765 7.026 3.163 1.00 95.62 87 TRP A C 1
ATOM 720 O O . TRP A 1 87 ? 2.900 6.478 3.846 1.00 95.62 87 TRP A O 1
ATOM 730 N N . ARG A 1 88 ? 4.693 7.827 3.705 1.00 96.81 88 ARG A N 1
ATOM 731 C CA . ARG A 1 88 ? 4.735 8.127 5.138 1.00 96.81 88 ARG A CA 1
ATOM 732 C C . ARG A 1 88 ? 3.490 8.886 5.567 1.00 96.81 88 ARG A C 1
ATOM 734 O O . ARG A 1 88 ? 2.919 8.560 6.605 1.00 96.81 88 ARG A O 1
ATOM 741 N N . HIS A 1 89 ? 3.071 9.874 4.781 1.00 95.06 89 HIS A N 1
ATOM 742 C CA . HIS A 1 89 ? 1.860 10.626 5.064 1.00 95.06 89 HIS A CA 1
ATOM 743 C C . HIS A 1 89 ? 0.617 9.727 5.026 1.00 95.06 89 HIS A C 1
ATOM 745 O O . HIS A 1 89 ? -0.150 9.725 5.989 1.00 95.06 89 HIS A O 1
ATOM 751 N N . LEU A 1 90 ? 0.484 8.892 3.989 1.00 95.06 90 LEU A N 1
ATOM 752 C CA . LEU A 1 90 ? -0.612 7.927 3.860 1.00 95.06 90 LEU A CA 1
ATOM 753 C C . LEU A 1 90 ? -0.702 6.990 5.078 1.00 95.06 90 LEU A C 1
ATOM 755 O O . LEU A 1 90 ? -1.762 6.860 5.689 1.00 95.06 90 LEU A O 1
ATOM 759 N N . LEU A 1 91 ? 0.421 6.386 5.486 1.00 96.38 91 LEU A N 1
ATOM 760 C CA . LEU A 1 91 ? 0.465 5.517 6.669 1.00 96.38 91 LEU A CA 1
ATOM 761 C C . LEU A 1 91 ? 0.167 6.275 7.966 1.00 96.38 91 LEU A C 1
ATOM 763 O O . LEU A 1 91 ? -0.449 5.721 8.874 1.00 96.38 91 LEU A O 1
ATOM 767 N N . SER A 1 92 ? 0.595 7.534 8.070 1.00 95.56 92 SER A N 1
ATOM 768 C CA . SER A 1 92 ? 0.316 8.373 9.234 1.00 95.56 92 SER A CA 1
ATOM 769 C C . SER A 1 92 ? -1.178 8.672 9.371 1.00 95.56 92 SER A C 1
ATOM 771 O O . SER A 1 92 ? -1.707 8.559 10.476 1.00 95.56 92 SER A O 1
ATOM 773 N N . GLN A 1 93 ? -1.867 9.012 8.274 1.00 94.06 93 GLN A N 1
ATOM 774 C CA . GLN A 1 93 ? -3.321 9.208 8.283 1.00 94.06 93 GLN A CA 1
ATOM 775 C C . GLN A 1 93 ? -4.052 7.910 8.666 1.00 94.06 93 GLN A C 1
ATOM 777 O O . GLN A 1 93 ? -4.877 7.918 9.579 1.00 94.06 93 GLN A O 1
ATOM 782 N N . ALA A 1 94 ? -3.689 6.780 8.047 1.00 95.56 94 ALA A N 1
ATOM 783 C CA . ALA A 1 94 ? -4.284 5.478 8.358 1.00 95.56 94 ALA A CA 1
ATOM 784 C C . ALA A 1 94 ? -4.080 5.083 9.830 1.00 95.56 94 ALA A C 1
ATOM 786 O O . ALA A 1 94 ? -5.012 4.641 10.497 1.00 95.56 94 ALA A O 1
ATOM 787 N N . LYS A 1 95 ? -2.878 5.311 10.374 1.00 97.56 95 LYS A N 1
ATOM 788 C CA . LYS A 1 95 ? -2.573 5.059 11.787 1.00 97.56 95 LYS A CA 1
ATOM 789 C C . LYS A 1 95 ? -3.494 5.843 12.721 1.00 97.56 95 LYS A C 1
ATOM 791 O O . LYS A 1 95 ? -3.953 5.278 13.707 1.00 97.56 95 LYS A O 1
ATOM 796 N N . ILE A 1 96 ? -3.750 7.123 12.440 1.00 95.62 96 ILE A N 1
ATOM 797 C CA . ILE A 1 96 ? -4.643 7.948 13.268 1.00 95.62 96 ILE A CA 1
ATOM 798 C C . ILE A 1 96 ? -6.047 7.338 13.307 1.00 95.62 96 ILE A C 1
ATOM 800 O O . ILE A 1 96 ? -6.622 7.244 14.388 1.00 95.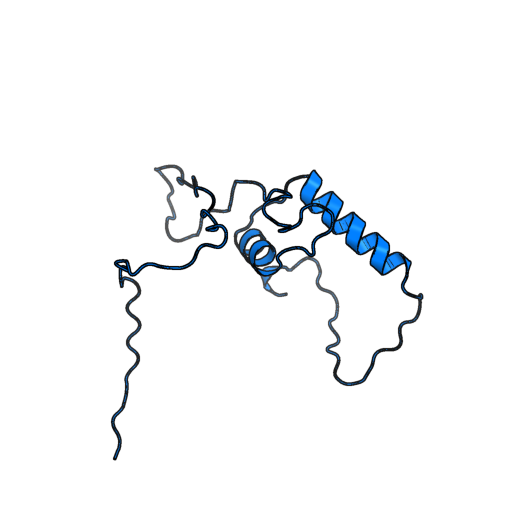62 96 ILE A O 1
ATOM 804 N N . ILE A 1 97 ? -6.556 6.882 12.159 1.00 94.69 97 ILE A N 1
ATOM 805 C CA . ILE A 1 97 ? -7.872 6.242 12.047 1.00 94.69 97 ILE A CA 1
ATOM 806 C C . ILE A 1 97 ? -7.893 4.928 12.838 1.00 94.69 97 ILE A C 1
ATOM 808 O O . ILE A 1 97 ? -8.709 4.771 13.741 1.00 94.69 97 ILE A O 1
ATOM 812 N N . PHE A 1 98 ? -6.946 4.020 12.586 1.00 96.25 98 PHE A N 1
ATOM 813 C CA . PHE A 1 98 ? -6.902 2.718 13.262 1.00 96.25 98 PHE A CA 1
ATOM 814 C C . PHE A 1 98 ? -6.703 2.826 14.777 1.00 96.25 98 PHE A C 1
ATOM 816 O O . PHE A 1 98 ? -7.219 2.005 15.526 1.00 96.25 98 PHE A O 1
ATOM 823 N N . CYS A 1 99 ? -5.990 3.847 15.263 1.00 97.12 99 CYS A N 1
ATOM 824 C CA . CYS A 1 99 ? -5.832 4.074 16.701 1.00 97.12 99 CYS A CA 1
ATOM 825 C C . CYS A 1 99 ? -7.120 4.534 17.403 1.00 97.12 99 CYS A C 1
ATOM 827 O O . CYS A 1 99 ? -7.179 4.477 18.631 1.00 97.12 99 CYS A O 1
ATOM 829 N N . GLN A 1 100 ? -8.117 5.025 16.665 1.00 96.75 100 GLN A N 1
ATOM 830 C CA . GLN A 1 100 ? -9.407 5.439 17.222 1.00 96.75 100 GLN A CA 1
ATOM 831 C C . GLN A 1 100 ? -10.415 4.283 17.286 1.00 96.75 100 GLN A C 1
ATOM 833 O O . GLN A 1 100 ? -11.429 4.397 17.977 1.00 96.75 100 GLN A O 1
ATOM 838 N N . GLU A 1 101 ? -10.148 3.172 16.595 1.00 96.44 101 GLU A N 1
ATOM 839 C CA . GLU A 1 101 ? -11.034 2.013 16.567 1.00 96.44 101 GLU A CA 1
ATOM 840 C C . GLU A 1 101 ? -10.859 1.126 17.817 1.00 96.44 101 GLU A C 1
ATOM 842 O O . GLU A 1 101 ? -9.746 0.945 18.318 1.00 96.44 101 GLU A O 1
ATOM 847 N N . PRO A 1 102 ? -11.950 0.555 18.362 1.00 96.56 102 PRO A N 1
ATOM 848 C CA . PRO A 1 102 ? -11.867 -0.389 19.470 1.00 96.56 102 PRO A CA 1
ATOM 849 C C . PRO A 1 102 ? -11.296 -1.740 19.015 1.00 96.56 102 PRO A C 1
ATOM 851 O O . PRO A 1 102 ? -11.472 -2.154 17.874 1.00 96.56 102 PRO A O 1
ATOM 854 N N . ASN A 1 103 ? -10.724 -2.503 19.952 1.00 96.69 103 ASN A N 1
ATOM 855 C CA . ASN A 1 103 ? -10.195 -3.850 19.675 1.00 96.69 103 ASN A CA 1
ATOM 856 C C . ASN A 1 103 ? -11.244 -4.832 19.111 1.00 96.69 103 ASN A C 1
ATOM 858 O O . ASN A 1 103 ? -10.881 -5.816 18.475 1.0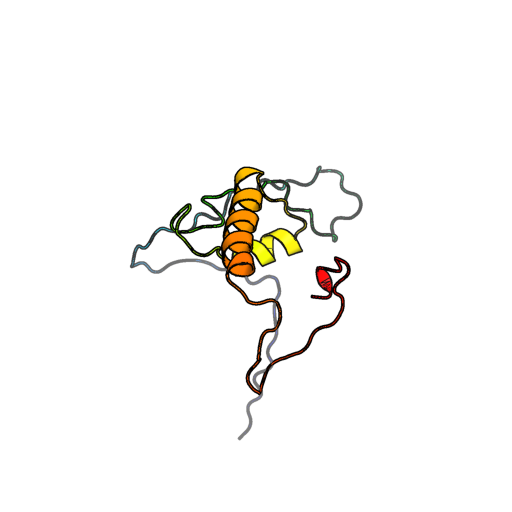0 96.69 103 ASN A O 1
ATOM 862 N N . ILE A 1 104 ? -12.533 -4.605 19.397 1.00 97.12 104 ILE A N 1
ATOM 863 C CA . ILE A 1 104 ? -13.654 -5.400 18.884 1.00 97.12 104 ILE A CA 1
ATOM 864 C C . ILE A 1 104 ? -14.602 -4.456 18.147 1.00 97.12 104 ILE A C 1
ATOM 866 O O . ILE A 1 104 ? -15.214 -3.584 18.766 1.00 97.12 104 ILE A O 1
ATOM 870 N N . ILE A 1 105 ? -14.736 -4.660 16.837 1.00 94.94 105 ILE A N 1
ATOM 871 C CA . ILE A 1 105 ? -15.596 -3.868 15.953 1.00 94.94 105 ILE A CA 1
ATOM 872 C C . ILE A 1 105 ? -16.863 -4.671 15.640 1.00 94.94 105 ILE A C 1
ATOM 874 O O . ILE A 1 105 ? -16.796 -5.842 15.265 1.00 94.94 105 ILE A O 1
ATOM 878 N N . PHE A 1 106 ? -18.028 -4.038 15.775 1.00 94.44 106 PHE A N 1
ATOM 879 C CA . PHE A 1 106 ? -19.310 -4.621 15.381 1.00 94.44 106 PHE A CA 1
ATOM 880 C C . PHE A 1 106 ? -19.660 -4.170 13.963 1.00 94.44 106 PHE A C 1
ATOM 882 O O . PHE A 1 106 ? -19.869 -2.982 13.724 1.00 94.44 106 PHE A O 1
ATOM 889 N N . LEU A 1 107 ? -19.728 -5.114 13.024 1.00 93.81 107 LEU A N 1
ATOM 890 C CA . LEU A 1 107 ? -20.017 -4.820 11.621 1.00 93.81 107 LEU A CA 1
ATOM 891 C C . LEU A 1 107 ? -21.512 -4.989 11.305 1.00 93.81 107 LEU A C 1
ATOM 893 O O . LEU A 1 107 ? -22.137 -5.945 11.778 1.00 93.81 107 LEU A O 1
ATOM 897 N N . PRO A 1 108 ? -22.101 -4.100 10.486 1.00 91.94 108 PRO A N 1
ATOM 898 C CA . PRO A 1 108 ? -23.457 -4.280 9.989 1.00 91.94 108 PRO A CA 1
ATOM 899 C C . PRO A 1 108 ? -23.524 -5.426 8.968 1.00 91.94 108 PRO A C 1
ATOM 901 O O . PRO A 1 108 ? -22.523 -5.839 8.381 1.00 91.94 108 PRO A O 1
ATOM 904 N N . ARG A 1 109 ? -24.736 -5.926 8.710 1.00 94.69 109 ARG A N 1
ATOM 905 C CA . ARG A 1 109 ? -24.986 -6.889 7.627 1.00 94.69 109 ARG A CA 1
ATOM 906 C C . ARG A 1 109 ? -24.613 -6.281 6.266 1.00 94.69 109 ARG A C 1
ATOM 908 O O . ARG A 1 109 ? -24.805 -5.091 6.047 1.00 94.69 109 ARG A O 1
ATOM 915 N N . GLY A 1 110 ? -24.205 -7.138 5.326 1.00 95.31 110 GLY A N 1
ATOM 916 C CA . GLY A 1 110 ? -23.908 -6.745 3.943 1.00 95.31 110 GLY A CA 1
ATOM 917 C C . GLY A 1 110 ? -22.438 -6.406 3.715 1.00 95.31 110 GLY A C 1
ATOM 918 O O . GLY A 1 110 ? -22.113 -5.753 2.732 1.00 95.31 110 GLY A O 1
ATOM 919 N N . CYS A 1 111 ? -21.562 -6.836 4.622 1.00 94.31 111 CYS A N 1
ATOM 920 C CA . CYS A 1 111 ? -20.122 -6.740 4.467 1.00 94.31 111 CYS A CA 1
ATOM 921 C C . CYS A 1 111 ? -19.548 -7.947 3.711 1.00 94.31 111 CYS A C 1
ATOM 923 O O . CYS A 1 111 ? -20.103 -9.049 3.737 1.00 94.31 111 CYS A O 1
ATOM 925 N N . THR A 1 112 ? -18.400 -7.725 3.077 1.00 96.00 112 THR A N 1
ATOM 926 C CA . THR A 1 112 ? -17.547 -8.780 2.522 1.00 96.00 112 THR A CA 1
ATOM 927 C C . THR A 1 112 ? -16.437 -9.071 3.522 1.00 96.00 112 THR A C 1
ATOM 929 O O . THR A 1 112 ? -15.772 -8.149 3.990 1.00 96.00 112 THR A O 1
ATOM 932 N N . ILE A 1 113 ? -16.240 -10.346 3.858 1.00 94.81 113 ILE A N 1
ATOM 933 C CA . ILE A 1 113 ? -15.141 -10.797 4.717 1.00 94.81 113 ILE A CA 1
ATOM 934 C C . ILE A 1 113 ? -14.035 -11.320 3.806 1.00 94.81 113 ILE A C 1
ATOM 936 O O . ILE A 1 113 ? -14.275 -12.224 3.007 1.00 94.81 113 ILE A O 1
ATOM 940 N N . VAL A 1 114 ? -12.838 -10.753 3.936 1.00 95.56 114 VAL A N 1
ATOM 941 C CA . VAL A 1 114 ? -11.647 -11.155 3.180 1.00 95.56 114 VAL A CA 1
ATOM 942 C C . VAL A 1 114 ? -10.623 -11.724 4.161 1.00 95.56 114 VAL A C 1
ATOM 944 O O . VAL A 1 114 ? -10.483 -11.212 5.272 1.00 95.56 114 VAL A O 1
ATOM 947 N N . GLY A 1 115 ? -9.977 -12.827 3.779 1.00 96.00 115 GLY A N 1
ATOM 948 C CA . GLY A 1 115 ? -8.922 -13.472 4.562 1.00 96.00 115 GLY A CA 1
ATOM 949 C C . GLY A 1 115 ? -7.553 -12.835 4.324 1.00 96.00 115 GLY A C 1
ATOM 950 O O . GLY A 1 115 ? -7.443 -11.647 4.029 1.00 96.00 115 GLY A O 1
ATOM 951 N N . ASP A 1 116 ? -6.500 -13.636 4.443 1.00 96.25 116 ASP A N 1
ATOM 952 C CA . ASP A 1 116 ? -5.138 -13.144 4.268 1.00 96.25 116 ASP A CA 1
ATOM 953 C C . ASP A 1 116 ? -4.859 -12.676 2.831 1.00 96.25 116 ASP A C 1
ATOM 955 O O . ASP A 1 116 ? -5.203 -13.357 1.867 1.00 96.25 116 ASP A O 1
ATOM 959 N N . ILE A 1 117 ? -4.157 -11.546 2.704 1.00 95.38 117 ILE A N 1
ATOM 960 C CA . ILE A 1 117 ? -3.746 -10.974 1.409 1.00 95.38 117 ILE A CA 1
ATOM 961 C C . ILE A 1 117 ? -2.301 -11.348 1.035 1.00 95.38 117 ILE A C 1
ATOM 963 O O . ILE A 1 117 ? -1.963 -11.433 -0.140 1.00 95.38 117 ILE A O 1
ATOM 967 N N . HIS A 1 118 ? -1.412 -11.534 2.021 1.00 95.19 118 HIS A N 1
ATOM 968 C CA . HIS A 1 118 ? 0.000 -11.934 1.828 1.00 95.19 118 HIS A CA 1
ATOM 969 C C . HIS A 1 118 ? 0.818 -11.101 0.818 1.00 95.19 118 HIS A C 1
ATOM 971 O O . HIS A 1 118 ? 1.837 -11.555 0.305 1.00 95.19 118 HIS A O 1
ATOM 977 N N . GLY A 1 119 ? 0.412 -9.857 0.546 1.00 95.19 119 GLY A N 1
ATOM 978 C CA . GLY A 1 119 ? 1.104 -8.982 -0.409 1.00 95.19 119 GLY A CA 1
ATOM 979 C C . GLY A 1 119 ? 0.872 -9.338 -1.882 1.00 95.19 119 GLY A C 1
ATOM 980 O O . GLY A 1 119 ? 1.601 -8.845 -2.742 1.00 95.19 119 GLY A O 1
ATOM 981 N N . GLN A 1 120 ? -0.135 -10.159 -2.189 1.00 96.00 120 GLN A N 1
ATOM 982 C CA . GLN A 1 120 ? -0.531 -10.502 -3.555 1.00 96.00 120 GLN A CA 1
ATOM 983 C C . GLN A 1 120 ? -1.362 -9.376 -4.186 1.00 96.00 120 GLN A C 1
ATOM 985 O O . GLN A 1 120 ? -2.577 -9.472 -4.306 1.00 96.00 120 GLN A O 1
ATOM 990 N N . TYR A 1 121 ? -0.705 -8.276 -4.560 1.00 96.31 121 TYR A N 1
ATOM 991 C CA . TYR A 1 121 ? -1.399 -7.064 -5.013 1.00 96.31 121 TYR A CA 1
ATOM 992 C C . TYR A 1 121 ? -2.274 -7.270 -6.260 1.00 96.31 121 TYR A C 1
ATOM 994 O O . TYR A 1 121 ? -3.358 -6.714 -6.320 1.00 96.31 121 TYR A O 1
ATOM 1002 N N . TYR A 1 122 ? -1.835 -8.070 -7.235 1.00 95.81 122 TYR A N 1
ATOM 1003 C CA . TYR A 1 122 ? -2.597 -8.284 -8.475 1.00 95.81 122 TYR A CA 1
ATOM 1004 C C . TYR A 1 122 ? -3.830 -9.186 -8.306 1.00 95.81 122 TYR A C 1
ATOM 1006 O O . TYR A 1 122 ? -4.673 -9.224 -9.198 1.00 95.81 122 TYR A O 1
ATOM 1014 N N . ASP A 1 123 ? -3.922 -9.911 -7.187 1.00 94.25 123 ASP A N 1
ATOM 1015 C CA . ASP A 1 123 ? -5.075 -10.751 -6.846 1.00 94.25 123 ASP A CA 1
ATOM 1016 C C . ASP A 1 123 ? -6.116 -9.996 -5.990 1.00 94.25 123 ASP A C 1
ATOM 1018 O O . ASP A 1 123 ? -7.229 -10.494 -5.804 1.00 94.25 123 ASP A O 1
ATOM 1022 N N . LEU A 1 124 ? -5.738 -8.830 -5.443 1.00 92.12 124 LEU A N 1
ATOM 1023 C CA . LEU A 1 124 ? -6.554 -7.969 -4.579 1.00 92.12 124 LEU A CA 1
ATOM 1024 C C . LEU A 1 124 ? -7.466 -7.048 -5.400 1.00 92.12 124 LEU A C 1
ATOM 1026 O O . LEU A 1 124 ? -8.657 -6.949 -5.025 1.00 92.12 124 LEU A O 1
#

pLDDT: mean 76.83, std 24.52, range [29.89, 97.56]

Radius of gyration: 21.05 Å; chains: 1; bounding box: 55×39×56 Å